Protein AF-A0A938VPK0-F1 (afdb_monomer_lite)

Sequence (68 aa):
MALTELQARELRSLMQAWQKASTAVGELLRGGAVTTDGLDMPVVRKAMDQRAQAEALLLAFWSVVVKT

Radius of gyration: 15.61 Å; chains: 1; bounding box: 37×15×45 Å

pLDDT: mean 92.27, std 7.86, range [57.19, 97.94]

Foldseek 3Di:
DDDDPVLVVVLVVLVVQLVVLVVLLVCLVVPVQQDPVGGPPVSNVVSVVSNVVSVVVNVVSVVVVVVD

Structure (mmCIF, N/CA/C/O backbone):
data_AF-A0A938VPK0-F1
#
_entry.id   AF-A0A938VPK0-F1
#
loop_
_atom_site.group_PDB
_atom_site.id
_atom_site.type_symbol
_atom_site.label_atom_id
_atom_site.label_alt_id
_atom_site.label_comp_id
_atom_site.label_asym_id
_atom_site.label_entity_id
_atom_site.label_seq_id
_atom_site.pdbx_PDB_ins_code
_atom_site.Cartn_x
_atom_site.Cartn_y
_atom_site.Cartn_z
_atom_site.occupancy
_atom_site.B_iso_or_equiv
_atom_site.auth_seq_id
_atom_site.auth_comp_id
_atom_site.auth_asym_id
_atom_site.auth_atom_id
_atom_site.pdbx_PDB_model_num
ATOM 1 N N . MET A 1 1 ? -18.753 8.432 17.304 1.00 64.25 1 MET A N 1
ATOM 2 C CA . MET A 1 1 ? -18.041 7.435 18.128 1.00 64.25 1 MET A CA 1
ATOM 3 C C . MET A 1 1 ? -16.552 7.742 18.059 1.00 64.25 1 MET A C 1
ATOM 5 O O . MET A 1 1 ? -16.078 8.029 16.966 1.00 64.25 1 MET A O 1
ATOM 9 N N . ALA A 1 2 ? -15.845 7.785 19.188 1.00 80.69 2 ALA A N 1
ATOM 10 C CA . ALA A 1 2 ? -14.395 7.991 19.201 1.00 80.69 2 ALA A CA 1
ATOM 11 C C . ALA A 1 2 ? -13.677 6.636 19.096 1.00 80.69 2 ALA A C 1
ATOM 13 O O . ALA A 1 2 ? -14.162 5.653 19.653 1.00 80.69 2 ALA A O 1
ATOM 14 N N . LEU A 1 3 ? -12.549 6.582 18.381 1.00 87.56 3 LEU A N 1
ATOM 15 C CA . LEU A 1 3 ? -11.731 5.369 18.283 1.00 87.56 3 LEU A CA 1
ATOM 16 C C . LEU A 1 3 ? -11.110 5.037 19.643 1.00 87.56 3 LEU A C 1
ATOM 18 O O . LEU A 1 3 ? -10.643 5.933 20.349 1.00 87.56 3 LEU A O 1
ATOM 22 N N . THR A 1 4 ? -11.037 3.749 19.978 1.00 93.44 4 THR A N 1
ATOM 23 C CA . THR A 1 4 ? -10.195 3.290 21.090 1.00 93.44 4 THR A CA 1
ATOM 24 C C . THR A 1 4 ? -8.717 3.506 20.765 1.00 93.44 4 THR A C 1
ATOM 26 O O . THR A 1 4 ? -8.331 3.639 19.601 1.00 93.44 4 THR A O 1
ATOM 29 N N . GLU A 1 5 ? -7.853 3.506 21.781 1.00 94.19 5 GLU A N 1
ATOM 30 C CA . GLU A 1 5 ? -6.405 3.647 21.578 1.00 94.19 5 GLU A CA 1
ATOM 31 C C . GLU A 1 5 ? -5.839 2.559 20.647 1.00 94.19 5 GLU A C 1
ATOM 33 O O . GLU A 1 5 ? -5.014 2.845 19.773 1.00 94.19 5 GLU A O 1
ATOM 38 N N . LEU A 1 6 ? -6.340 1.326 20.780 1.00 93.12 6 LEU A N 1
ATOM 39 C CA . LEU A 1 6 ? -5.964 0.205 19.924 1.00 93.12 6 LEU A CA 1
ATOM 40 C C . LEU A 1 6 ? -6.395 0.440 18.470 1.00 93.12 6 LEU A C 1
ATOM 42 O O . LEU A 1 6 ? -5.563 0.343 17.570 1.00 93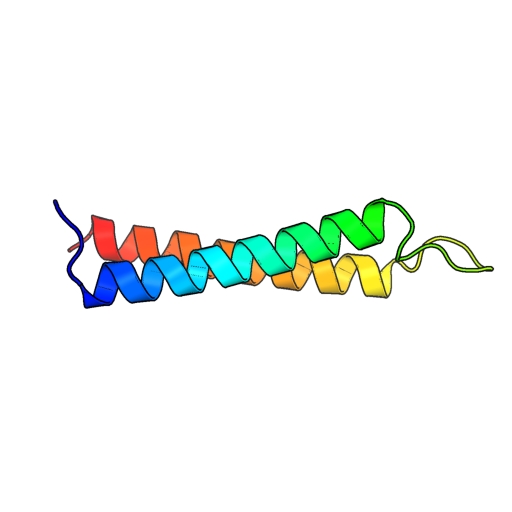.12 6 LEU A O 1
ATOM 46 N N . GLN A 1 7 ? -7.652 0.839 18.248 1.00 93.69 7 GLN A N 1
ATOM 47 C CA . GLN A 1 7 ? -8.169 1.169 16.915 1.00 93.69 7 GLN A CA 1
ATOM 48 C C . GLN A 1 7 ? -7.409 2.346 16.285 1.00 93.69 7 GLN A C 1
ATOM 50 O O . GLN A 1 7 ? -7.083 2.317 15.102 1.00 93.69 7 GLN A O 1
ATOM 55 N N . ALA A 1 8 ? -7.064 3.371 17.067 1.00 94.56 8 ALA A N 1
ATOM 56 C CA . ALA A 1 8 ? -6.283 4.510 16.591 1.00 94.56 8 ALA A CA 1
ATOM 57 C C . ALA A 1 8 ? -4.842 4.115 16.220 1.00 94.56 8 ALA A C 1
ATOM 59 O O . ALA A 1 8 ? -4.266 4.642 15.264 1.00 94.56 8 ALA A O 1
ATOM 60 N N . ARG A 1 9 ? -4.223 3.188 16.962 1.00 96.25 9 ARG A N 1
ATOM 61 C CA . ARG A 1 9 ? -2.906 2.631 16.620 1.00 96.25 9 ARG A CA 1
ATOM 62 C C . ARG A 1 9 ? -2.963 1.804 15.336 1.00 96.25 9 ARG A C 1
ATOM 64 O O . ARG A 1 9 ? -2.107 1.995 14.475 1.00 96.25 9 ARG A O 1
ATOM 71 N N . GLU A 1 10 ? -3.956 0.935 15.201 1.00 95.19 10 GLU A N 1
ATOM 72 C CA . GLU A 1 10 ? -4.153 0.116 14.005 1.00 95.19 10 GLU A CA 1
ATOM 73 C C . GLU A 1 10 ? -4.405 0.984 12.766 1.00 95.19 10 GLU A C 1
ATOM 75 O O . GLU A 1 10 ? -3.693 0.849 11.771 1.00 95.19 10 GLU A O 1
ATOM 80 N N . LEU A 1 11 ? -5.302 1.971 12.868 1.00 95.50 11 LEU A N 1
ATOM 81 C CA . LEU A 1 11 ? -5.564 2.934 11.799 1.00 95.50 11 LEU A CA 1
ATOM 82 C C . LEU A 1 11 ? -4.289 3.661 11.360 1.00 95.50 11 LEU A C 1
ATOM 84 O O . LEU A 1 11 ? -4.023 3.765 10.164 1.00 95.50 11 LEU A O 1
ATOM 88 N N . ARG A 1 12 ? -3.466 4.138 12.305 1.00 96.19 12 ARG A N 1
ATOM 89 C CA . ARG A 1 12 ? -2.180 4.778 11.975 1.00 96.19 12 ARG A CA 1
ATOM 90 C C . ARG A 1 12 ? -1.257 3.838 11.204 1.00 96.19 12 ARG A C 1
ATOM 92 O O . ARG A 1 12 ? -0.629 4.278 10.244 1.00 96.19 12 ARG A O 1
ATOM 99 N N . SER A 1 13 ? -1.195 2.564 11.585 1.00 96.69 13 SER A N 1
ATOM 100 C CA . SER A 1 13 ? -0.380 1.571 10.878 1.00 96.69 13 SER A CA 1
ATOM 101 C C . SER A 1 13 ? -0.886 1.322 9.454 1.00 96.69 13 SER A C 1
ATOM 103 O O . SER A 1 13 ? -0.083 1.270 8.522 1.00 96.69 13 SER A O 1
ATOM 105 N N . LEU A 1 14 ? -2.203 1.201 9.267 1.00 96.81 14 LEU A N 1
ATOM 106 C CA . LEU A 1 14 ? -2.818 1.003 7.950 1.00 96.81 14 LEU A CA 1
ATOM 107 C C . LEU A 1 14 ? -2.606 2.223 7.046 1.00 96.81 14 LEU A C 1
ATOM 109 O O . LEU A 1 14 ? -2.201 2.080 5.894 1.00 96.81 14 LEU A O 1
ATOM 113 N N . MET A 1 15 ? -2.789 3.428 7.592 1.00 96.69 15 MET A N 1
ATOM 114 C CA . MET A 1 15 ? -2.533 4.686 6.888 1.00 96.69 15 MET A CA 1
ATOM 115 C C . MET A 1 15 ? -1.069 4.815 6.456 1.00 96.69 15 MET A C 1
ATOM 117 O O . MET A 1 15 ? -0.799 5.202 5.322 1.00 96.69 15 MET A O 1
ATOM 121 N N . GLN A 1 16 ? -0.117 4.453 7.322 1.00 97.31 16 GLN A N 1
ATOM 122 C CA . GLN A 1 16 ? 1.307 4.450 6.971 1.00 97.31 16 GLN A CA 1
ATOM 123 C C . GLN A 1 16 ? 1.620 3.450 5.852 1.00 97.31 16 GLN A C 1
ATOM 125 O O . GLN A 1 16 ? 2.367 3.782 4.930 1.00 97.31 16 GLN A O 1
ATOM 130 N N . ALA A 1 17 ? 1.039 2.247 5.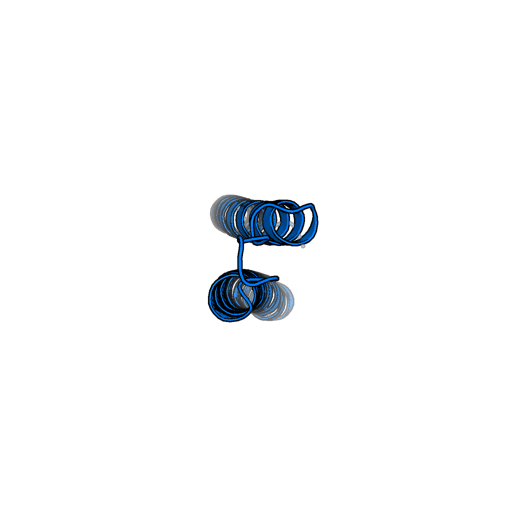900 1.00 96.25 17 ALA A N 1
ATOM 131 C CA . ALA A 1 17 ? 1.220 1.240 4.858 1.00 96.25 17 ALA A CA 1
ATOM 132 C C . ALA A 1 17 ? 0.659 1.710 3.505 1.00 96.25 17 ALA A C 1
ATOM 134 O O . ALA A 1 17 ? 1.354 1.629 2.489 1.00 96.25 17 ALA A O 1
ATOM 135 N N . TRP A 1 18 ? -0.555 2.268 3.496 1.00 97.38 18 TRP A N 1
ATOM 136 C CA . TRP A 1 18 ? -1.179 2.817 2.292 1.00 97.38 18 TRP A CA 1
ATOM 137 C C . TRP A 1 18 ? -0.405 4.013 1.727 1.00 97.38 18 TRP A C 1
ATOM 139 O O . TRP A 1 18 ? -0.176 4.082 0.516 1.00 97.38 18 TRP A O 1
ATOM 149 N N . GLN A 1 19 ? 0.068 4.917 2.591 1.00 97.94 19 GLN A N 1
ATOM 150 C CA . GLN A 1 19 ? 0.894 6.050 2.178 1.00 97.94 19 GLN A CA 1
ATOM 151 C C . GLN A 1 19 ? 2.207 5.576 1.551 1.00 97.94 19 GLN A C 1
ATOM 153 O O . GLN A 1 19 ? 2.572 6.044 0.475 1.00 97.94 19 GLN A O 1
ATOM 158 N N . LYS A 1 20 ? 2.901 4.621 2.183 1.00 97.44 20 LYS A N 1
ATOM 159 C CA . LYS A 1 20 ? 4.151 4.056 1.660 1.00 97.44 20 LYS A CA 1
ATOM 160 C C . LYS A 1 20 ? 3.948 3.424 0.282 1.00 97.44 20 LYS A C 1
ATOM 162 O O . LYS A 1 20 ? 4.726 3.697 -0.629 1.00 97.44 20 LYS A O 1
ATOM 167 N N . ALA A 1 21 ? 2.899 2.619 0.116 1.00 96.75 21 ALA A N 1
ATOM 168 C CA . ALA A 1 21 ? 2.585 1.993 -1.166 1.00 96.75 21 ALA A CA 1
ATOM 169 C C . ALA A 1 21 ? 2.197 3.029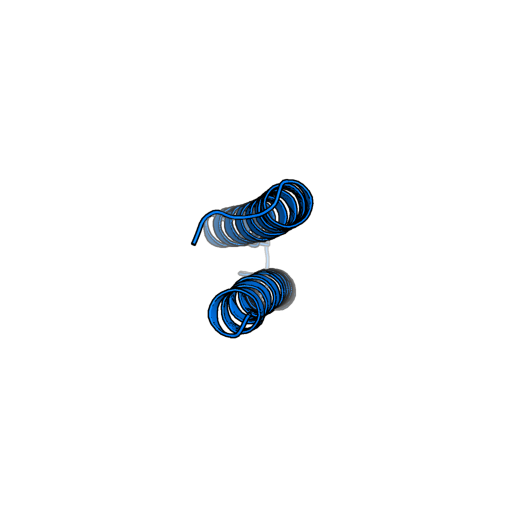 -2.238 1.00 96.75 21 ALA A C 1
ATOM 171 O O . ALA A 1 21 ? 2.626 2.923 -3.385 1.00 96.75 21 ALA A O 1
ATOM 172 N N . SER A 1 22 ? 1.449 4.071 -1.866 1.00 97.31 22 SER A N 1
ATOM 173 C CA . SER A 1 22 ? 1.081 5.163 -2.776 1.00 97.31 22 SER A CA 1
ATOM 174 C C . SER A 1 22 ? 2.293 5.978 -3.228 1.00 97.31 22 SER A C 1
ATOM 176 O O . SER A 1 22 ? 2.412 6.284 -4.415 1.00 97.31 22 SER A O 1
ATOM 178 N N . THR A 1 23 ? 3.227 6.272 -2.318 1.00 97.81 23 THR A N 1
ATOM 179 C CA . THR A 1 23 ? 4.498 6.922 -2.661 1.00 97.81 23 THR A CA 1
ATOM 180 C C . THR A 1 23 ? 5.315 6.060 -3.621 1.00 97.81 23 THR A C 1
ATOM 182 O O . THR A 1 23 ? 5.768 6.577 -4.639 1.00 97.81 23 THR A O 1
ATOM 185 N N . ALA A 1 24 ? 5.437 4.753 -3.362 1.00 95.62 24 ALA A N 1
ATOM 186 C CA . ALA A 1 24 ? 6.175 3.837 -4.233 1.00 95.62 24 ALA A CA 1
ATOM 187 C C . ALA A 1 24 ? 5.597 3.801 -5.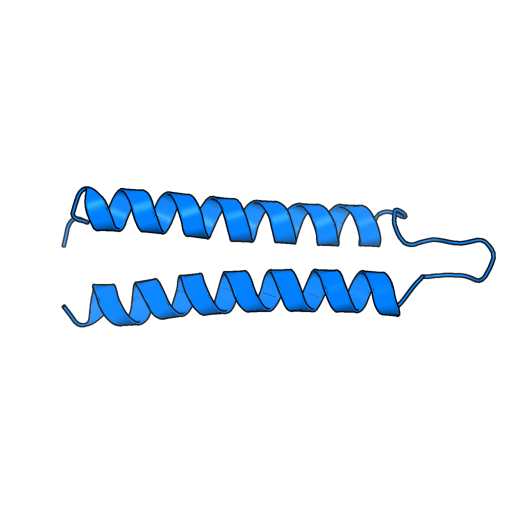659 1.00 95.62 24 ALA A C 1
ATOM 189 O O . ALA A 1 24 ? 6.338 3.913 -6.632 1.00 95.62 24 ALA A O 1
ATOM 190 N N . VAL A 1 25 ? 4.268 3.733 -5.805 1.00 96.44 25 VAL A N 1
ATOM 191 C CA . VAL A 1 25 ? 3.616 3.839 -7.122 1.00 96.44 25 VAL A CA 1
ATOM 192 C C . VAL A 1 25 ? 3.945 5.179 -7.791 1.00 96.44 25 VAL A C 1
ATOM 194 O O . VAL A 1 25 ? 4.312 5.207 -8.963 1.00 96.44 25 VAL A O 1
ATOM 197 N N . GLY A 1 26 ? 3.859 6.290 -7.054 1.00 94.94 26 GLY A N 1
ATOM 198 C CA . GLY A 1 26 ? 4.174 7.620 -7.579 1.00 94.94 26 GLY A CA 1
ATOM 199 C C . GLY A 1 26 ? 5.641 7.801 -7.987 1.00 94.94 26 GLY A C 1
ATOM 200 O O . GLY A 1 26 ? 5.933 8.549 -8.916 1.00 94.94 26 GLY A O 1
ATOM 201 N N . GLU A 1 27 ? 6.583 7.137 -7.322 1.00 96.56 27 GLU A N 1
ATOM 202 C CA . GLU A 1 27 ? 7.998 7.110 -7.717 1.00 96.56 27 GLU A CA 1
ATOM 203 C C . GLU A 1 27 ? 8.209 6.330 -9.016 1.00 96.56 27 GLU A C 1
ATOM 205 O O . GLU A 1 27 ? 8.871 6.824 -9.931 1.00 96.56 27 GLU A O 1
ATOM 210 N N . LEU A 1 28 ? 7.579 5.161 -9.144 1.00 95.12 28 LEU A N 1
ATOM 211 C CA . LEU A 1 28 ? 7.670 4.339 -10.351 1.00 95.12 28 LEU A CA 1
ATOM 212 C C . LEU A 1 28 ? 7.084 5.058 -11.573 1.00 95.12 28 LEU A C 1
ATOM 214 O O . LEU A 1 28 ? 7.726 5.098 -12.623 1.00 95.12 28 LEU A O 1
ATOM 218 N N . LEU A 1 29 ? 5.920 5.698 -11.419 1.00 90.81 29 LEU A N 1
ATOM 219 C CA . LEU A 1 29 ? 5.269 6.465 -12.489 1.00 90.81 29 LEU A CA 1
ATOM 220 C C . LEU A 1 29 ? 6.032 7.742 -12.876 1.00 90.81 29 LEU A C 1
ATOM 222 O O . LEU A 1 29 ? 5.907 8.200 -14.008 1.00 90.81 29 LEU A O 1
ATOM 226 N N . ARG A 1 30 ? 6.844 8.308 -11.973 1.00 93.81 30 ARG A N 1
ATOM 227 C CA . ARG A 1 30 ? 7.719 9.462 -12.261 1.00 93.81 30 ARG A CA 1
ATOM 228 C C . ARG A 1 30 ? 9.020 9.092 -12.978 1.00 93.81 30 ARG A C 1
ATOM 230 O O . ARG A 1 30 ? 9.847 9.969 -13.203 1.00 93.81 30 ARG A O 1
ATOM 237 N N . GLY A 1 31 ? 9.203 7.824 -13.334 1.00 90.75 31 GLY A N 1
ATOM 238 C CA . GLY A 1 31 ? 10.380 7.355 -14.062 1.00 90.75 31 GLY A CA 1
ATOM 239 C C . GLY A 1 31 ? 11.158 6.256 -13.348 1.00 90.75 31 GLY A C 1
ATOM 240 O O . GLY A 1 31 ? 12.035 5.665 -13.963 1.00 90.75 31 GLY A O 1
ATOM 241 N N . GLY A 1 32 ? 10.825 5.923 -12.094 1.00 90.19 32 GLY A N 1
ATOM 242 C CA . GLY A 1 32 ? 11.495 4.847 -11.353 1.00 90.19 32 GLY A CA 1
ATOM 243 C C . GLY A 1 32 ? 11.336 3.454 -11.977 1.00 90.19 32 GLY A C 1
ATOM 244 O O . GLY A 1 32 ? 12.110 2.560 -11.659 1.00 90.19 32 GLY A O 1
ATOM 245 N N . ALA A 1 33 ? 10.355 3.273 -12.868 1.00 90.62 33 ALA A N 1
ATOM 246 C CA . ALA A 1 33 ? 10.154 2.048 -13.643 1.00 90.62 33 ALA A CA 1
ATOM 247 C C . ALA A 1 33 ? 10.603 2.162 -15.113 1.00 90.62 33 ALA A C 1
ATOM 249 O O . ALA A 1 33 ? 10.342 1.255 -15.898 1.00 90.62 33 ALA A O 1
ATOM 250 N N . 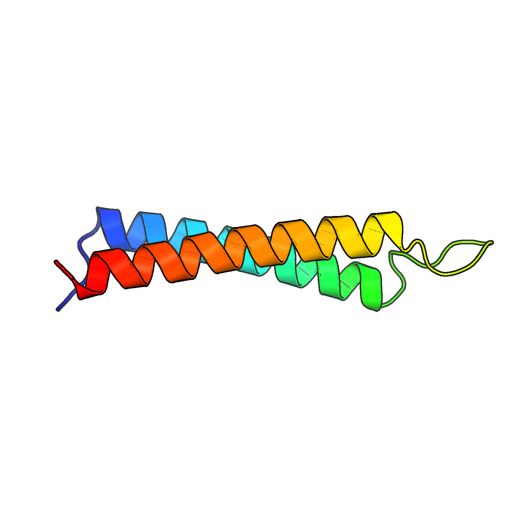VAL A 1 34 ? 11.223 3.270 -15.531 1.00 91.19 34 VAL A N 1
ATOM 251 C CA . VAL A 1 34 ? 11.690 3.427 -16.915 1.00 91.19 34 VAL A CA 1
ATOM 252 C C . VAL A 1 34 ? 13.045 2.742 -17.063 1.00 91.19 34 VAL A C 1
ATOM 254 O O . VAL A 1 34 ? 14.012 3.088 -16.390 1.00 91.19 34 VAL A O 1
ATOM 257 N N . THR A 1 35 ? 13.101 1.763 -17.958 1.00 87.38 35 THR A N 1
ATOM 258 C CA . THR A 1 35 ? 14.294 0.985 -18.304 1.00 87.38 35 THR A CA 1
ATOM 259 C C . THR A 1 35 ? 14.748 1.309 -19.728 1.00 87.38 35 THR A C 1
ATOM 261 O O . THR A 1 35 ? 14.078 2.051 -20.451 1.00 87.38 35 THR A O 1
ATOM 264 N N . THR A 1 36 ? 15.876 0.736 -20.155 1.00 86.88 36 THR A N 1
ATOM 265 C CA . THR A 1 36 ? 16.362 0.836 -21.542 1.00 86.88 36 THR A CA 1
ATOM 266 C C . THR A 1 36 ? 15.361 0.301 -22.564 1.00 86.88 36 THR A C 1
ATOM 268 O O . THR A 1 36 ? 15.301 0.821 -23.674 1.00 86.88 36 THR A O 1
ATOM 271 N N . ASP A 1 37 ? 14.542 -0.678 -22.172 1.00 87.25 37 ASP A N 1
ATOM 272 C CA . ASP A 1 37 ? 13.566 -1.348 -23.038 1.00 87.25 37 ASP A CA 1
ATOM 273 C C . ASP A 1 37 ? 12.148 -0.753 -22.907 1.00 87.25 37 ASP A C 1
ATOM 275 O O . ASP A 1 37 ? 11.191 -1.252 -23.500 1.00 87.25 37 ASP A O 1
ATOM 279 N N . GLY A 1 38 ? 12.001 0.333 -22.136 1.00 88.75 38 GLY A N 1
ATOM 280 C CA . GLY A 1 38 ? 10.733 1.011 -21.877 1.00 88.75 38 GLY A CA 1
ATOM 281 C C . GLY A 1 38 ? 10.253 0.875 -20.432 1.00 88.75 38 GLY A C 1
ATOM 282 O O . GLY A 1 38 ? 11.035 0.662 -19.506 1.00 88.75 38 GLY A O 1
ATOM 283 N N . LEU A 1 39 ? 8.950 1.061 -20.217 1.00 90.69 39 LEU A N 1
ATOM 284 C CA . LEU A 1 39 ? 8.348 1.014 -18.884 1.00 90.69 39 LEU A CA 1
ATOM 285 C C . LEU A 1 39 ? 8.240 -0.434 -18.380 1.00 90.69 39 LEU A C 1
ATOM 287 O O . LEU A 1 39 ? 7.574 -1.260 -19.007 1.00 90.69 39 LEU A O 1
ATOM 291 N N . ASP A 1 40 ? 8.826 -0.723 -17.217 1.00 95.06 40 ASP A N 1
ATOM 292 C CA . ASP A 1 40 ? 8.708 -2.009 -16.525 1.00 95.06 40 ASP A CA 1
ATOM 293 C C . ASP A 1 40 ? 7.297 -2.168 -15.932 1.00 95.06 40 ASP A C 1
ATOM 295 O O . ASP A 1 40 ? 7.007 -1.875 -14.766 1.00 95.06 40 ASP A O 1
ATOM 299 N N . MET A 1 41 ? 6.379 -2.610 -16.790 1.00 94.00 41 MET A N 1
ATOM 300 C CA . MET A 1 41 ? 4.983 -2.848 -16.437 1.00 94.00 41 MET A CA 1
ATOM 301 C C . MET A 1 41 ? 4.801 -3.885 -15.316 1.00 94.00 41 MET A C 1
ATOM 303 O O . MET A 1 41 ? 3.924 -3.660 -14.476 1.00 94.00 41 MET A O 1
ATOM 307 N N . PRO A 1 42 ? 5.570 -4.994 -15.243 1.00 95.44 42 PRO A N 1
ATOM 308 C CA . PRO A 1 42 ? 5.539 -5.894 -14.089 1.00 95.44 42 PRO A CA 1
ATOM 309 C C . PRO A 1 42 ? 5.818 -5.198 -12.751 1.00 95.44 42 PRO A C 1
ATOM 311 O O . PRO A 1 42 ? 5.073 -5.410 -11.788 1.00 95.44 42 PRO A O 1
ATOM 314 N N . VAL A 1 43 ? 6.841 -4.340 -12.682 1.00 94.56 43 VAL A N 1
ATOM 315 C CA . VAL A 1 43 ? 7.184 -3.591 -11.462 1.00 94.56 43 VAL A CA 1
ATOM 316 C C . VAL A 1 43 ? 6.079 -2.602 -11.093 1.00 94.56 43 VAL A C 1
ATOM 318 O O . VAL A 1 43 ? 5.651 -2.566 -9.935 1.00 94.56 43 VAL A O 1
ATOM 321 N N . VAL A 1 44 ? 5.554 -1.856 -12.070 1.00 95.06 44 VAL A N 1
ATOM 322 C CA . VAL A 1 44 ? 4.433 -0.926 -11.848 1.00 95.06 44 VAL A CA 1
ATOM 323 C C . VAL A 1 44 ? 3.197 -1.673 -11.346 1.00 95.06 44 VAL A C 1
ATOM 325 O O . VAL A 1 44 ? 2.606 -1.272 -10.343 1.00 95.06 44 VAL A O 1
ATOM 328 N N . ARG A 1 45 ? 2.825 -2.787 -11.991 1.00 96.25 45 ARG A N 1
ATOM 329 C CA . ARG A 1 45 ? 1.661 -3.595 -11.601 1.00 96.25 45 ARG A CA 1
ATOM 330 C C . ARG A 1 45 ? 1.791 -4.109 -10.174 1.00 96.25 45 ARG A C 1
ATOM 332 O O . ARG A 1 45 ? 0.876 -3.917 -9.384 1.00 96.25 45 ARG A O 1
ATOM 339 N N . LYS A 1 46 ? 2.946 -4.673 -9.817 1.00 96.44 46 LYS A N 1
ATOM 340 C CA . LYS A 1 46 ? 3.201 -5.166 -8.459 1.00 96.44 46 LYS A CA 1
ATOM 341 C C . LYS A 1 46 ? 3.033 -4.066 -7.408 1.00 96.44 46 LYS A C 1
ATOM 343 O O . LYS A 1 46 ? 2.442 -4.310 -6.358 1.00 96.44 46 LYS A O 1
ATOM 348 N N . ALA A 1 47 ? 3.531 -2.860 -7.677 1.00 96.25 47 ALA A N 1
ATOM 349 C CA . ALA A 1 47 ? 3.367 -1.733 -6.762 1.00 96.25 47 ALA A CA 1
ATOM 350 C C . ALA A 1 47 ? 1.901 -1.276 -6.656 1.00 96.25 47 ALA A C 1
ATOM 352 O O . ALA A 1 47 ? 1.428 -0.962 -5.562 1.00 96.25 47 ALA A O 1
ATOM 353 N N . MET A 1 48 ? 1.162 -1.278 -7.771 1.00 96.62 48 MET A N 1
ATOM 354 C CA . MET A 1 48 ? -0.272 -0.981 -7.769 1.00 96.62 48 MET A CA 1
ATOM 355 C C . MET A 1 48 ? -1.073 -2.017 -6.974 1.00 96.62 48 MET A C 1
ATOM 357 O O . MET A 1 48 ? -1.923 -1.623 -6.178 1.00 96.62 48 MET A O 1
ATOM 361 N N . ASP A 1 49 ? -0.764 -3.307 -7.116 1.00 97.88 49 ASP A N 1
ATOM 362 C CA . ASP A 1 49 ? -1.413 -4.386 -6.362 1.00 97.88 49 ASP A CA 1
ATOM 363 C C . ASP A 1 49 ? -1.165 -4.236 -4.852 1.00 97.88 49 ASP A C 1
ATOM 365 O O . ASP A 1 49 ? -2.089 -4.357 -4.047 1.00 97.88 49 ASP A O 1
ATOM 369 N N . GLN A 1 50 ? 0.063 -3.885 -4.452 1.00 96.50 50 GLN A N 1
ATOM 370 C CA . GLN A 1 50 ? 0.399 -3.612 -3.049 1.00 96.50 50 GLN A CA 1
ATOM 371 C C . GLN A 1 50 ? -0.368 -2.408 -2.488 1.00 96.50 50 GLN A C 1
ATOM 373 O O . GLN A 1 50 ? -0.848 -2.449 -1.353 1.00 96.50 50 GLN A O 1
ATOM 378 N N . ARG A 1 51 ? -0.516 -1.340 -3.280 1.00 97.69 51 ARG A N 1
ATOM 379 C CA . ARG A 1 51 ? -1.325 -0.175 -2.901 1.00 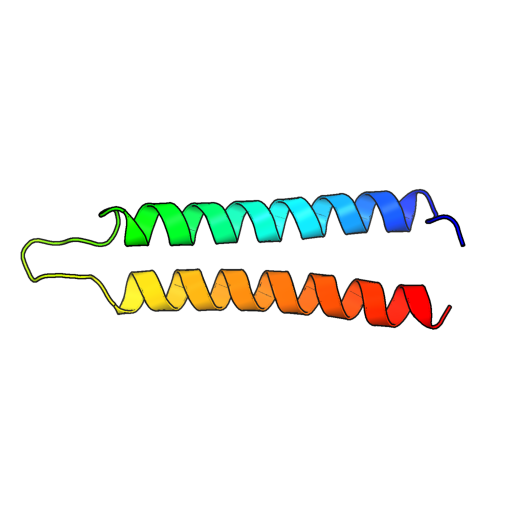97.69 51 ARG A CA 1
ATOM 380 C C . ARG A 1 51 ? -2.798 -0.553 -2.746 1.00 97.69 51 ARG A C 1
ATOM 382 O O . ARG A 1 51 ? -3.401 -0.183 -1.741 1.00 97.69 51 ARG A O 1
ATOM 389 N N . ALA A 1 52 ? -3.349 -1.309 -3.695 1.00 97.62 52 ALA A N 1
ATOM 390 C CA . ALA A 1 52 ? -4.735 -1.769 -3.660 1.00 97.62 52 ALA A CA 1
ATOM 391 C C . ALA A 1 52 ? -5.004 -2.680 -2.452 1.00 97.62 52 ALA A C 1
ATOM 393 O O . ALA A 1 52 ? -6.030 -2.543 -1.790 1.00 97.62 52 ALA A O 1
ATOM 394 N N . GLN A 1 53 ? -4.062 -3.560 -2.104 1.00 97.31 53 GLN A N 1
ATOM 395 C CA . GLN A 1 53 ? -4.166 -4.398 -0.911 1.00 97.31 53 GLN A CA 1
ATOM 396 C C . GLN A 1 53 ? -4.187 -3.562 0.378 1.00 97.31 53 GLN A C 1
ATOM 398 O O . GLN A 1 53 ? -5.014 -3.808 1.256 1.00 97.31 53 GLN A O 1
ATOM 403 N N . ALA A 1 54 ? -3.314 -2.556 0.494 1.00 97.12 54 ALA A N 1
ATOM 404 C CA . ALA A 1 54 ? -3.299 -1.661 1.651 1.00 97.12 54 ALA A CA 1
ATOM 405 C C . ALA A 1 54 ? -4.596 -0.837 1.763 1.00 97.12 54 ALA A C 1
ATOM 407 O O . ALA A 1 54 ? -5.126 -0.657 2.859 1.00 97.12 54 ALA A O 1
ATOM 408 N N . GLU A 1 55 ? -5.133 -0.379 0.632 1.00 97.25 55 GLU A N 1
ATOM 409 C CA . GLU A 1 55 ? -6.416 0.323 0.565 1.00 97.25 55 GLU A CA 1
ATOM 410 C C . GLU A 1 55 ? -7.587 -0.579 0.978 1.00 97.25 55 GLU A C 1
ATOM 412 O O . GLU A 1 55 ? -8.419 -0.173 1.789 1.00 97.25 55 GLU A O 1
ATOM 417 N N . ALA A 1 56 ? -7.619 -1.829 0.509 1.00 97.12 56 ALA A N 1
ATOM 418 C CA . ALA A 1 56 ? -8.646 -2.796 0.890 1.00 97.12 56 ALA A CA 1
ATOM 419 C C . ALA A 1 56 ? -8.663 -3.058 2.406 1.00 97.12 56 ALA A C 1
ATOM 421 O O . ALA A 1 56 ? -9.736 -3.113 3.006 1.00 97.12 56 ALA A O 1
ATOM 422 N N . LEU A 1 57 ? -7.490 -3.162 3.043 1.00 96.44 57 LEU A N 1
ATOM 423 C CA . LEU A 1 57 ? -7.383 -3.320 4.498 1.00 96.44 57 LEU A CA 1
ATOM 424 C C . LEU A 1 57 ? -7.878 -2.079 5.254 1.00 96.44 57 LEU A C 1
ATOM 426 O O . LEU A 1 57 ? -8.574 -2.212 6.260 1.00 96.44 57 LEU A O 1
ATOM 430 N N . LEU A 1 58 ? -7.574 -0.877 4.757 1.00 94.81 58 LEU A N 1
ATOM 431 C CA . LEU A 1 58 ? -8.073 0.373 5.333 1.00 94.81 58 LEU A CA 1
ATOM 432 C C . LEU A 1 58 ? -9.607 0.461 5.248 1.00 94.81 58 LEU A C 1
ATOM 434 O O . LEU A 1 58 ? -10.263 0.810 6.227 1.00 94.81 58 LEU A O 1
ATOM 438 N N . LEU A 1 59 ? -10.192 0.108 4.101 1.00 94.25 59 LEU A N 1
ATOM 439 C CA . LEU A 1 59 ? -11.646 0.076 3.919 1.00 94.25 59 LEU A CA 1
ATOM 440 C C . LEU A 1 59 ? -12.311 -0.991 4.800 1.00 94.25 59 LEU A C 1
ATOM 442 O O . LEU A 1 59 ? -13.359 -0.733 5.395 1.00 94.25 59 LEU A O 1
ATOM 446 N N . ALA A 1 60 ? -11.692 -2.168 4.929 1.00 94.31 60 ALA A N 1
ATOM 447 C CA . ALA A 1 60 ? -12.169 -3.228 5.810 1.00 94.31 60 ALA A CA 1
ATOM 448 C C . ALA A 1 60 ? -12.178 -2.781 7.280 1.00 94.31 60 ALA A C 1
ATOM 450 O O . ALA A 1 60 ? -13.176 -2.998 7.969 1.00 94.31 60 ALA A O 1
ATOM 451 N N . PHE A 1 61 ? -11.126 -2.091 7.736 1.00 93.75 61 PHE A N 1
ATOM 452 C CA . PHE A 1 61 ? -11.075 -1.494 9.072 1.00 93.75 61 PHE A CA 1
ATOM 453 C C . PHE A 1 61 ? -12.276 -0.572 9.317 1.00 93.75 61 PHE A C 1
ATOM 455 O O . PHE A 1 61 ? -13.000 -0.748 10.297 1.00 93.75 61 PHE A O 1
ATOM 462 N N . TRP A 1 62 ? -12.562 0.350 8.392 1.00 89.81 62 TRP A N 1
ATOM 463 C CA . TRP A 1 62 ? -13.721 1.239 8.516 1.00 89.81 62 TRP A CA 1
ATOM 464 C C . TRP A 1 62 ? -15.052 0.487 8.495 1.00 89.81 62 TRP A C 1
ATOM 466 O O . TRP A 1 62 ? -15.946 0.818 9.270 1.00 89.81 62 TRP A O 1
ATOM 476 N N . SER A 1 63 ? -15.186 -0.558 7.675 1.00 89.06 63 SER A N 1
ATOM 477 C CA . SER A 1 63 ? -16.399 -1.380 7.665 1.00 89.06 63 SER A CA 1
ATOM 478 C C . SER A 1 63 ? -16.654 -2.089 8.998 1.00 89.06 63 SER A C 1
ATOM 480 O O . SER A 1 63 ? -17.816 -2.371 9.295 1.00 89.06 63 SER A O 1
ATOM 482 N N . VAL A 1 64 ? -15.613 -2.437 9.755 1.00 84.25 64 VAL A N 1
ATOM 483 C CA . VAL A 1 64 ? -15.755 -3.067 11.074 1.00 84.25 64 VAL A CA 1
ATOM 484 C C . VAL A 1 64 ? -16.056 -2.005 12.125 1.00 84.25 64 VAL A C 1
ATOM 486 O O . VAL A 1 64 ? -17.034 -2.139 12.852 1.00 84.25 64 VAL A O 1
ATOM 489 N N . VAL A 1 65 ? -15.282 -0.917 12.140 1.00 82.56 65 VAL A N 1
ATOM 490 C CA . VAL A 1 65 ? -15.426 0.182 13.107 1.00 82.56 65 VAL A CA 1
ATOM 491 C C . VAL A 1 65 ? -16.789 0.872 13.023 1.00 82.56 65 VAL A C 1
ATOM 493 O O . VAL A 1 65 ? -17.294 1.321 14.041 1.00 82.56 65 VAL A O 1
ATOM 496 N N . VAL A 1 66 ? -17.396 0.971 11.837 1.00 71.50 66 VAL A N 1
ATOM 497 C CA . VAL A 1 66 ? -18.723 1.595 11.665 1.00 71.50 66 VAL A CA 1
ATOM 498 C C . VAL A 1 66 ? -19.870 0.672 12.106 1.00 71.50 66 VAL A C 1
ATOM 500 O O . VAL A 1 66 ? -20.966 1.155 12.376 1.00 71.50 66 VAL A O 1
ATOM 503 N N . LYS A 1 67 ? -19.648 -0.649 12.165 1.00 68.12 67 LYS A N 1
ATOM 504 C CA . LYS A 1 67 ? -20.670 -1.629 12.576 1.00 68.12 67 LYS A CA 1
ATOM 505 C C . LYS A 1 67 ? -20.690 -1.899 14.083 1.00 68.12 67 LYS A C 1
ATOM 507 O O . LYS A 1 67 ? -21.716 -2.356 14.578 1.00 68.12 67 LYS A O 1
ATOM 512 N N . THR A 1 68 ? -19.571 -1.682 14.770 1.00 57.19 68 THR A N 1
ATOM 513 C CA . THR A 1 68 ? -19.447 -1.725 16.240 1.00 57.19 68 THR A CA 1
ATOM 514 C C . THR A 1 68 ? -19.888 -0.420 16.872 1.00 57.19 68 THR A C 1
ATOM 516 O O . THR A 1 68 ? -20.533 -0.482 17.938 1.00 57.19 68 THR A O 1
#

Secondary structure (DSSP, 8-state):
-PPPHHHHHHHHHHHHHHHHHHHHHHHIIIIITEETTEE-HHHHHHHHHHHHHHHHHHHHHHHHHTT-